Protein AF-A0A353XVS6-F1 (afdb_monomer)

Nearest PDB structures (foldseek):
  8j0t-assembly1_C  TM=9.785E-01  e=3.800E-05  Mycobacterium tuberculosis
  7jg6-assembly1_B  TM=9.728E-01  e=4.244E-05  Mycolicibacterium smegmatis
  7njp-assembly1_C  TM=9.784E-01  e=5.909E-05  Mycolicibacterium smegmatis MC2 155
  7njq-assembly1_C  TM=9.781E-01  e=9.187E-05  Mycolicibacterium smegmatis MC2 155
  7njs-assembly1_C  TM=9.776E-01  e=9.187E-05  Mycolicibacterium smegmatis MC2 155

Sequence (87 aa):
AGIRPAINAGLSVSRVGGAAQTKIIKKLGGGIRLALAQYRELAAFSQFASDLDDATRKQLERGKRVTELMKQGQYQPMSVAEMAASL

Structure (mmCIF, N/CA/C/O backbone):
data_AF-A0A353XVS6-F1
#
_entry.id   AF-A0A353XVS6-F1
#
loop_
_atom_site.group_PDB
_atom_site.id
_atom_site.type_symbol
_atom_site.label_atom_id
_atom_site.label_alt_id
_atom_site.label_comp_id
_atom_site.label_asym_id
_atom_site.label_entity_id
_atom_site.label_seq_id
_atom_site.pdbx_PDB_ins_code
_atom_site.Cartn_x
_atom_site.Cartn_y
_atom_site.Cartn_z
_atom_site.occupancy
_atom_site.B_iso_or_equiv
_atom_site.auth_seq_id
_atom_site.auth_comp_id
_atom_site.auth_asym_id
_atom_site.auth_atom_id
_atom_site.pdbx_PDB_model_num
ATOM 1 N N . ALA A 1 1 ? 2.210 14.082 -10.176 1.00 60.16 1 ALA A N 1
ATOM 2 C CA . ALA A 1 1 ? 2.075 13.805 -8.731 1.00 60.16 1 ALA A CA 1
ATOM 3 C C . ALA A 1 1 ? 0.620 14.022 -8.313 1.00 60.16 1 ALA A C 1
ATOM 5 O O . ALA A 1 1 ? 0.166 15.156 -8.306 1.00 60.16 1 ALA A O 1
ATOM 6 N N . GLY A 1 2 ? -0.126 12.943 -8.056 1.00 83.06 2 GLY A N 1
ATOM 7 C CA . GLY A 1 2 ? -1.566 12.971 -7.735 1.00 83.06 2 GLY A CA 1
ATOM 8 C C . GLY A 1 2 ? -1.948 11.990 -6.622 1.00 83.06 2 GLY A C 1
ATOM 9 O O . GLY A 1 2 ? -3.077 11.517 -6.572 1.00 83.06 2 GLY A O 1
ATOM 10 N N . ILE A 1 3 ? -0.981 11.626 -5.775 1.00 86.62 3 ILE A N 1
ATOM 11 C CA . ILE A 1 3 ? -1.179 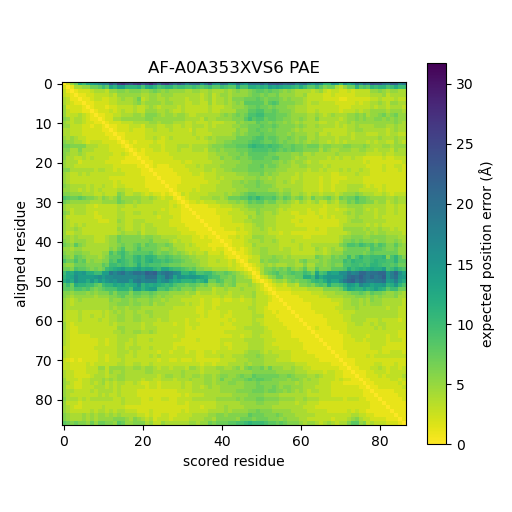10.717 -4.643 1.00 86.62 3 ILE A CA 1
ATOM 12 C C . ILE A 1 3 ? -1.501 11.577 -3.424 1.00 86.62 3 ILE A C 1
ATOM 14 O O . ILE A 1 3 ? -0.667 12.368 -2.977 1.00 86.62 3 ILE A O 1
ATOM 18 N N . ARG A 1 4 ? -2.732 11.459 -2.933 1.00 90.81 4 ARG A N 1
ATOM 19 C CA . ARG A 1 4 ? -3.226 12.141 -1.737 1.00 90.81 4 ARG A CA 1
ATOM 20 C C . ARG A 1 4 ? -3.988 11.107 -0.904 1.00 90.81 4 ARG A C 1
ATOM 22 O O . ARG A 1 4 ? -4.884 10.486 -1.473 1.00 90.81 4 ARG A O 1
ATOM 29 N N . PRO A 1 5 ? -3.647 10.903 0.379 1.00 91.12 5 PRO A N 1
ATOM 30 C CA . PRO A 1 5 ? -2.608 11.583 1.166 1.00 91.12 5 PRO A CA 1
ATOM 31 C C . PRO A 1 5 ? -1.170 11.285 0.695 1.00 91.12 5 PRO A C 1
ATOM 33 O O . PRO A 1 5 ? -0.878 10.200 0.201 1.00 91.12 5 PRO A O 1
ATOM 36 N N . ALA A 1 6 ? -0.254 12.248 0.845 1.00 90.75 6 ALA A N 1
ATOM 37 C CA . ALA A 1 6 ? 1.125 12.154 0.345 1.00 90.75 6 ALA A CA 1
ATOM 38 C C . ALA A 1 6 ? 2.049 11.356 1.292 1.00 90.75 6 ALA A C 1
ATOM 40 O O . ALA A 1 6 ? 3.036 11.876 1.811 1.00 90.75 6 ALA A O 1
ATOM 41 N N . ILE A 1 7 ? 1.712 10.089 1.542 1.00 88.44 7 ILE A N 1
ATOM 42 C CA . ILE A 1 7 ? 2.483 9.201 2.422 1.00 88.44 7 ILE A CA 1
ATOM 43 C C . ILE A 1 7 ? 3.583 8.483 1.641 1.00 88.44 7 ILE A C 1
ATOM 45 O O . ILE A 1 7 ? 3.361 7.925 0.567 1.00 88.44 7 ILE A O 1
ATOM 49 N N . ASN A 1 8 ? 4.785 8.448 2.217 1.00 86.12 8 ASN A N 1
ATOM 50 C CA . ASN A 1 8 ? 5.921 7.726 1.663 1.00 86.12 8 ASN A CA 1
ATOM 51 C C . ASN A 1 8 ? 6.112 6.381 2.381 1.00 86.12 8 ASN A C 1
ATOM 53 O O . ASN A 1 8 ? 6.851 6.303 3.356 1.00 86.12 8 ASN A O 1
ATOM 57 N N . ALA A 1 9 ? 5.500 5.311 1.869 1.00 82.88 9 ALA A N 1
ATOM 58 C CA . ALA A 1 9 ? 5.542 3.981 2.492 1.00 82.88 9 ALA A CA 1
ATOM 59 C C . ALA A 1 9 ? 6.958 3.383 2.680 1.00 82.88 9 ALA A C 1
ATOM 61 O O . ALA A 1 9 ? 7.137 2.519 3.540 1.00 82.88 9 ALA A O 1
ATOM 62 N N . GLY A 1 10 ? 7.952 3.832 1.901 1.00 81.25 10 GLY A N 1
ATOM 63 C CA . GLY A 1 10 ? 9.347 3.387 2.019 1.00 81.25 10 GLY A CA 1
ATOM 64 C C . GLY A 1 10 ? 10.111 4.062 3.163 1.00 81.25 10 GLY A C 1
ATOM 65 O O . GLY A 1 10 ? 10.925 3.419 3.815 1.00 81.25 10 GLY A O 1
ATOM 66 N N . LEU A 1 11 ? 9.816 5.337 3.446 1.00 86.81 11 LEU A N 1
ATOM 67 C CA . LEU A 1 11 ? 10.440 6.087 4.548 1.00 86.81 11 LEU A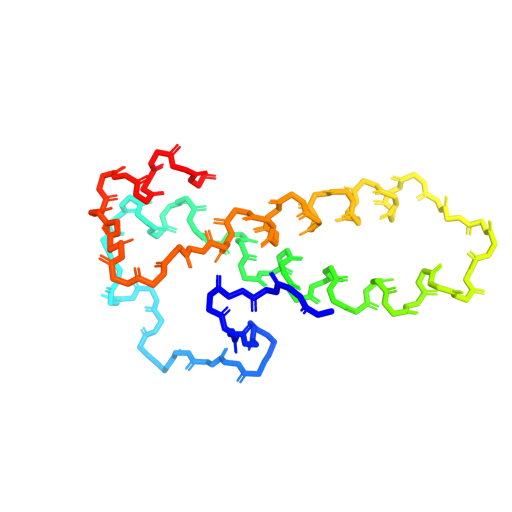 CA 1
ATOM 68 C C . LEU A 1 11 ? 9.627 6.026 5.847 1.00 86.81 11 LEU A C 1
ATOM 70 O O . LEU A 1 11 ? 10.181 6.135 6.937 1.00 86.81 11 LEU A O 1
ATOM 74 N N . SER A 1 12 ? 8.307 5.877 5.750 1.00 88.44 12 SER A N 1
ATOM 75 C CA . SER A 1 12 ? 7.421 5.813 6.908 1.00 88.44 12 SER A CA 1
ATOM 76 C C . SER A 1 12 ? 7.581 4.483 7.646 1.00 88.44 12 SER A C 1
ATOM 78 O O . SER A 1 12 ? 7.487 3.399 7.065 1.00 88.44 12 SER A O 1
ATOM 80 N N . VAL A 1 13 ? 7.781 4.562 8.963 1.00 89.75 13 VAL A N 1
ATOM 81 C CA . VAL A 1 13 ? 7.951 3.399 9.840 1.00 89.75 13 VAL A CA 1
ATOM 82 C C . VAL A 1 13 ? 7.034 3.527 11.050 1.00 89.75 13 VAL A C 1
ATOM 84 O O . VAL A 1 13 ? 6.907 4.601 11.631 1.00 89.75 13 VAL A O 1
ATOM 87 N N . SER A 1 14 ? 6.429 2.412 11.463 1.00 90.88 14 SER A N 1
ATOM 88 C CA . SER A 1 14 ? 5.769 2.291 12.765 1.00 90.88 14 SER A CA 1
ATOM 89 C C . SER A 1 14 ? 6.645 1.465 13.699 1.00 90.88 14 SER A C 1
ATOM 91 O O . SER A 1 14 ? 6.957 0.317 13.387 1.00 90.88 14 SER A O 1
ATOM 93 N N . ARG A 1 15 ? 7.025 2.038 14.848 1.00 93.44 15 ARG A N 1
ATOM 94 C CA . ARG A 1 15 ? 7.791 1.332 15.892 1.00 93.44 15 ARG A CA 1
ATOM 95 C C . ARG A 1 15 ? 6.948 0.295 16.642 1.00 93.44 15 ARG A C 1
ATOM 97 O O . ARG A 1 15 ? 7.489 -0.684 17.132 1.00 93.44 15 ARG A O 1
ATOM 104 N N . VAL A 1 16 ? 5.630 0.499 16.703 1.00 94.00 16 VAL A N 1
ATOM 105 C CA . VAL A 1 16 ? 4.676 -0.422 17.351 1.00 94.00 16 VAL A CA 1
ATOM 106 C C . VAL A 1 16 ? 4.296 -1.575 16.412 1.00 94.00 16 VAL A C 1
ATOM 108 O O . VAL A 1 16 ? 4.024 -2.694 16.846 1.00 94.00 16 VAL A O 1
ATOM 111 N N . GLY A 1 17 ? 4.289 -1.317 15.102 1.00 88.81 17 GLY A N 1
ATOM 112 C CA . GLY A 1 17 ? 3.991 -2.321 14.086 1.00 88.81 17 GLY A CA 1
ATOM 113 C C . GLY A 1 17 ? 2.562 -2.864 14.178 1.00 88.81 17 GLY A C 1
ATOM 114 O O . GLY A 1 17 ? 1.617 -2.147 14.508 1.00 88.81 17 GLY A O 1
ATOM 115 N N . GLY A 1 18 ? 2.400 -4.153 13.875 1.00 88.25 18 GLY A N 1
ATOM 116 C CA . GLY A 1 18 ? 1.092 -4.814 13.810 1.00 88.25 18 GLY A CA 1
ATOM 117 C C . GLY A 1 18 ? 0.373 -4.975 15.154 1.00 88.25 18 GLY A C 1
ATOM 118 O O . GLY A 1 18 ? -0.761 -5.443 15.160 1.00 88.25 18 GLY A O 1
ATOM 119 N N . ALA A 1 19 ? 0.997 -4.618 16.283 1.00 92.38 19 ALA A N 1
ATOM 120 C CA . ALA A 1 19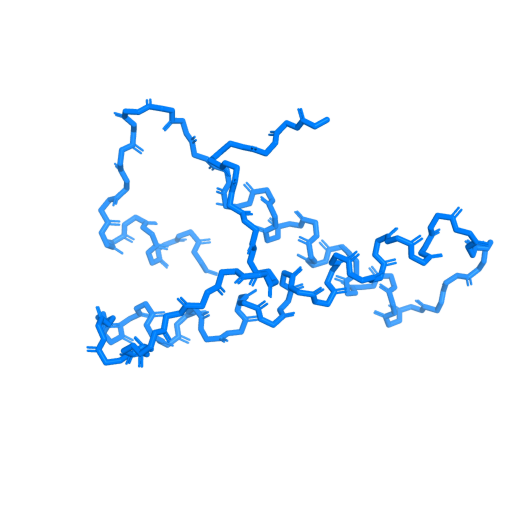 ? 0.336 -4.622 17.590 1.00 92.38 19 ALA A CA 1
ATOM 121 C C . ALA A 1 19 ? -0.715 -3.503 17.720 1.00 92.38 19 ALA A C 1
ATOM 123 O O . ALA A 1 19 ? -1.679 -3.660 18.459 1.00 92.38 19 ALA A O 1
ATOM 124 N N . ALA A 1 20 ? -0.571 -2.412 16.958 1.00 93.38 20 ALA A N 1
ATOM 125 C CA . ALA A 1 20 ? -1.542 -1.315 16.917 1.00 93.38 20 ALA A CA 1
ATOM 126 C C . ALA A 1 20 ? -2.718 -1.566 15.950 1.00 93.38 20 ALA A C 1
ATOM 128 O O . ALA A 1 20 ? -3.575 -0.702 15.786 1.00 93.38 20 ALA A O 1
ATOM 129 N N . GLN A 1 21 ? -2.745 -2.710 15.259 1.00 94.00 21 GLN A N 1
ATOM 130 C CA . GLN A 1 21 ? -3.734 -3.010 14.223 1.00 94.00 21 GLN A CA 1
ATOM 131 C C . GLN A 1 21 ? -4.795 -3.989 14.726 1.00 94.00 21 GLN A C 1
ATOM 133 O O . GLN A 1 21 ? -4.509 -4.918 15.483 1.00 94.00 21 GLN A O 1
ATOM 138 N N . THR A 1 22 ? -6.024 -3.837 14.231 1.00 95.12 22 THR A N 1
ATOM 139 C CA . THR A 1 22 ? -7.064 -4.855 14.410 1.00 95.12 22 THR A CA 1
ATOM 140 C C . THR A 1 22 ? -6.683 -6.131 13.654 1.00 95.12 22 THR A C 1
ATOM 142 O O . THR A 1 22 ? -5.947 -6.101 12.663 1.00 95.12 22 THR A O 1
ATOM 145 N N . LYS A 1 23 ? -7.200 -7.284 14.099 1.00 93.44 23 LYS A N 1
ATOM 146 C CA . LYS A 1 23 ? -6.845 -8.595 13.522 1.00 93.44 23 LYS A CA 1
ATOM 147 C C . LYS A 1 23 ? -7.090 -8.669 12.009 1.00 93.44 23 LYS A C 1
ATOM 149 O O . LYS A 1 23 ? -6.277 -9.251 11.296 1.00 93.44 23 LYS A O 1
ATOM 154 N N . ILE A 1 24 ? -8.182 -8.069 11.529 1.00 93.81 24 ILE A N 1
ATOM 155 C CA . ILE A 1 24 ? -8.547 -8.093 10.108 1.00 93.81 24 ILE A CA 1
ATOM 156 C C . ILE A 1 24 ? -7.575 -7.268 9.257 1.00 93.81 24 ILE A C 1
ATOM 158 O O . ILE A 1 24 ? -7.052 -7.775 8.269 1.00 93.81 24 ILE A O 1
ATOM 162 N N . ILE A 1 25 ? -7.224 -6.060 9.707 1.00 94.50 25 ILE A N 1
ATOM 163 C CA . ILE A 1 25 ? -6.260 -5.197 9.014 1.00 94.50 25 ILE A CA 1
ATOM 164 C C . ILE A 1 25 ? -4.866 -5.817 9.037 1.00 94.50 25 ILE A C 1
ATOM 166 O O . ILE A 1 25 ? -4.173 -5.795 8.027 1.00 94.50 25 ILE A O 1
ATOM 170 N N . LYS A 1 26 ? -4.469 -6.445 10.148 1.00 92.06 26 LYS A N 1
ATOM 171 C CA . LYS A 1 26 ? -3.190 -7.158 10.225 1.00 92.06 26 LYS A CA 1
ATOM 172 C C . LYS A 1 26 ? -3.110 -8.308 9.215 1.00 92.06 26 LYS A C 1
ATOM 174 O O . LYS A 1 26 ? -2.057 -8.521 8.619 1.00 92.06 26 LYS A O 1
ATOM 179 N N . LYS A 1 27 ? -4.211 -9.046 9.020 1.00 90.81 27 LYS A N 1
ATOM 180 C CA . LYS A 1 27 ? -4.277 -10.174 8.080 1.00 90.81 27 LYS A CA 1
ATOM 181 C C . LYS A 1 27 ? -4.228 -9.712 6.621 1.00 90.81 27 LYS A C 1
ATOM 183 O O . LYS A 1 27 ? -3.488 -10.301 5.842 1.00 90.81 27 LYS A O 1
ATOM 188 N N . LEU A 1 28 ? -4.988 -8.676 6.266 1.00 91.00 28 LEU A N 1
ATOM 189 C CA . LEU A 1 28 ? -5.097 -8.192 4.882 1.00 91.00 28 LEU A CA 1
ATOM 190 C C . LEU A 1 28 ? -3.938 -7.256 4.493 1.00 91.00 28 LEU A C 1
ATOM 192 O O . LEU A 1 28 ? -3.389 -7.342 3.400 1.00 91.00 28 LEU A O 1
ATOM 196 N N . GLY A 1 29 ? -3.493 -6.403 5.417 1.00 87.56 29 GLY A N 1
ATOM 197 C CA . GLY A 1 29 ? -2.512 -5.345 5.163 1.00 87.56 29 GLY A CA 1
ATOM 198 C C . GLY A 1 29 ? -1.040 -5.768 5.196 1.00 87.56 29 GLY A C 1
ATOM 199 O O . GLY A 1 29 ? -0.176 -4.980 4.808 1.00 87.56 29 GLY A O 1
ATOM 200 N N . GLY A 1 30 ? -0.721 -6.992 5.630 1.00 84.69 30 GLY A N 1
ATOM 201 C CA . GLY A 1 30 ? 0.665 -7.436 5.842 1.00 84.69 30 GLY A CA 1
ATOM 202 C C . GLY A 1 30 ? 1.564 -7.340 4.600 1.00 84.69 30 GLY A C 1
ATOM 203 O O . GLY A 1 30 ? 2.728 -6.960 4.709 1.00 84.69 30 GLY A O 1
ATOM 204 N N . GLY A 1 31 ? 1.025 -7.624 3.409 1.00 86.00 31 GLY A N 1
ATOM 205 C CA . GLY A 1 31 ? 1.782 -7.585 2.149 1.00 86.00 31 GLY A CA 1
ATOM 206 C C . GLY A 1 31 ? 1.834 -6.214 1.464 1.00 86.00 31 GLY A C 1
ATOM 207 O O . GLY A 1 31 ? 2.630 -6.013 0.548 1.00 86.00 31 GLY A O 1
ATOM 208 N N . ILE A 1 32 ? 1.006 -5.261 1.895 1.00 88.81 32 ILE A N 1
ATOM 209 C CA . ILE A 1 32 ? 0.800 -3.988 1.186 1.00 88.81 32 ILE A CA 1
ATOM 210 C C . ILE A 1 32 ? 2.032 -3.095 1.273 1.00 88.81 32 ILE A C 1
ATOM 212 O O . ILE A 1 32 ? 2.460 -2.529 0.269 1.00 88.81 32 ILE A O 1
ATOM 216 N N . ARG A 1 33 ? 2.651 -3.013 2.456 1.00 85.94 33 ARG A N 1
ATOM 217 C CA . ARG A 1 33 ? 3.865 -2.210 2.649 1.00 85.94 33 ARG A CA 1
ATOM 218 C C . ARG A 1 33 ? 4.999 -2.677 1.738 1.00 85.94 33 ARG A C 1
ATOM 220 O O . ARG A 1 33 ? 5.658 -1.848 1.119 1.00 85.94 33 ARG A O 1
ATOM 227 N N . LEU A 1 34 ? 5.204 -3.992 1.653 1.00 86.12 34 LEU A N 1
ATOM 228 C CA . LEU A 1 34 ? 6.244 -4.575 0.810 1.00 86.12 34 LEU A CA 1
ATOM 229 C C . LEU A 1 34 ? 5.969 -4.295 -0.671 1.00 86.12 34 LEU A C 1
ATOM 231 O O . LEU A 1 34 ? 6.866 -3.851 -1.381 1.00 86.12 34 LEU A O 1
ATOM 235 N N . ALA A 1 35 ? 4.721 -4.477 -1.112 1.00 86.94 35 ALA A N 1
ATOM 236 C CA . ALA A 1 35 ? 4.323 -4.211 -2.490 1.00 86.94 35 ALA A CA 1
ATOM 237 C C . ALA A 1 35 ? 4.523 -2.736 -2.885 1.00 86.94 35 ALA A C 1
ATOM 239 O O . ALA A 1 35 ? 5.031 -2.462 -3.968 1.00 86.94 35 ALA A O 1
ATOM 240 N N . LEU A 1 36 ? 4.174 -1.788 -2.006 1.00 88.62 36 LEU A N 1
ATOM 241 C CA . LEU A 1 36 ? 4.373 -0.354 -2.252 1.00 88.62 36 LEU A CA 1
ATOM 242 C C . LEU A 1 36 ? 5.856 0.040 -2.290 1.00 88.62 36 LEU A C 1
ATOM 244 O O . LEU A 1 36 ? 6.241 0.871 -3.111 1.00 88.62 36 LEU A O 1
ATOM 248 N N . ALA A 1 37 ? 6.686 -0.546 -1.421 1.00 85.94 37 ALA A N 1
ATOM 249 C CA . ALA A 1 37 ? 8.127 -0.299 -1.417 1.00 85.94 37 ALA A CA 1
ATOM 250 C C . ALA A 1 37 ? 8.783 -0.813 -2.709 1.00 85.94 37 ALA A C 1
ATOM 252 O O . ALA A 1 37 ? 9.431 -0.042 -3.415 1.00 85.94 37 ALA A O 1
ATOM 253 N N . GLN A 1 38 ? 8.519 -2.073 -3.069 1.00 85.00 38 GLN A N 1
ATOM 254 C CA . GLN A 1 38 ? 9.039 -2.693 -4.291 1.00 85.00 38 GLN A CA 1
ATOM 255 C C . GLN A 1 38 ? 8.555 -1.977 -5.553 1.00 85.00 38 GLN A C 1
ATOM 257 O O . GLN A 1 38 ? 9.335 -1.750 -6.472 1.00 85.00 38 GLN A O 1
ATOM 262 N N . TYR A 1 39 ? 7.279 -1.576 -5.596 1.00 89.38 39 TYR A N 1
ATOM 263 C CA . TYR A 1 39 ? 6.740 -0.811 -6.718 1.00 89.38 39 TYR A CA 1
ATOM 264 C C . TYR A 1 39 ? 7.513 0.478 -6.948 1.00 89.38 39 TYR A C 1
ATOM 266 O O . TYR A 1 39 ? 7.804 0.818 -8.087 1.00 89.38 39 TYR A O 1
ATOM 274 N N . ARG A 1 40 ? 7.851 1.200 -5.878 1.00 84.25 40 ARG A N 1
ATOM 275 C CA . ARG A 1 40 ? 8.550 2.474 -6.000 1.00 84.25 40 ARG A CA 1
ATOM 276 C C . ARG A 1 40 ? 9.961 2.305 -6.554 1.00 84.25 40 ARG A C 1
ATOM 278 O O . ARG A 1 40 ? 10.372 3.117 -7.378 1.00 84.25 40 ARG A O 1
ATOM 285 N N . GLU A 1 41 ? 10.675 1.277 -6.105 1.00 82.25 41 GLU A N 1
ATOM 286 C CA . GLU A 1 41 ? 12.001 0.947 -6.629 1.00 82.25 41 GLU A CA 1
ATOM 287 C C . GLU A 1 41 ? 11.899 0.559 -8.107 1.00 82.25 41 GLU A C 1
ATOM 289 O O . GLU A 1 41 ? 12.502 1.209 -8.960 1.00 82.25 41 GLU A O 1
ATOM 294 N N . LEU A 1 42 ? 11.045 -0.414 -8.436 1.00 85.38 42 LEU A N 1
ATOM 295 C CA . LEU A 1 42 ? 10.874 -0.902 -9.805 1.00 85.38 42 LEU A CA 1
ATOM 296 C C . LEU A 1 42 ? 10.341 0.166 -10.762 1.00 85.38 42 LEU A C 1
ATOM 298 O O . LEU A 1 42 ? 10.764 0.209 -11.911 1.00 85.38 42 LEU A O 1
ATOM 302 N N . ALA A 1 43 ? 9.442 1.046 -10.317 1.00 84.81 43 ALA A N 1
ATOM 303 C CA . ALA A 1 43 ? 8.889 2.105 -11.155 1.00 84.81 43 ALA A CA 1
ATOM 304 C C . ALA A 1 43 ? 9.981 3.068 -11.636 1.00 84.81 43 ALA A C 1
ATOM 306 O O . ALA A 1 43 ? 9.936 3.500 -12.784 1.00 84.81 43 ALA A O 1
ATOM 307 N N . ALA A 1 44 ? 10.982 3.362 -10.798 1.00 82.00 44 ALA A N 1
ATOM 308 C CA . ALA A 1 44 ? 12.123 4.179 -11.197 1.00 82.00 44 ALA A CA 1
ATOM 309 C C . ALA A 1 44 ? 13.011 3.454 -12.224 1.00 82.00 44 ALA A C 1
ATOM 311 O O . ALA A 1 44 ? 13.373 4.047 -13.234 1.00 82.00 44 ALA A O 1
ATOM 312 N N . PHE A 1 45 ? 13.303 2.165 -12.021 1.00 79.44 45 PHE A N 1
ATOM 313 C CA . PHE A 1 45 ? 14.114 1.373 -12.959 1.00 79.44 45 PHE A CA 1
ATOM 314 C C . PHE A 1 45 ? 13.410 1.117 -14.299 1.00 79.44 45 PHE A C 1
ATOM 316 O O . PHE A 1 45 ? 14.035 1.186 -15.354 1.00 79.44 45 PHE A O 1
ATOM 323 N N . SER A 1 46 ? 12.096 0.886 -14.271 1.00 83.06 46 SER A N 1
ATOM 324 C CA . SER A 1 46 ? 11.278 0.614 -15.459 1.00 83.06 46 SER A CA 1
ATOM 325 C C . SER A 1 46 ? 11.228 1.771 -16.457 1.00 83.06 46 SER A C 1
ATOM 327 O O . SER A 1 46 ? 10.949 1.548 -17.627 1.00 83.06 46 SER A O 1
ATOM 329 N N . GLN A 1 47 ? 11.532 2.999 -16.022 1.00 80.62 47 GLN A N 1
ATOM 330 C CA . GLN A 1 47 ? 11.612 4.162 -16.912 1.00 80.62 47 GLN A CA 1
ATOM 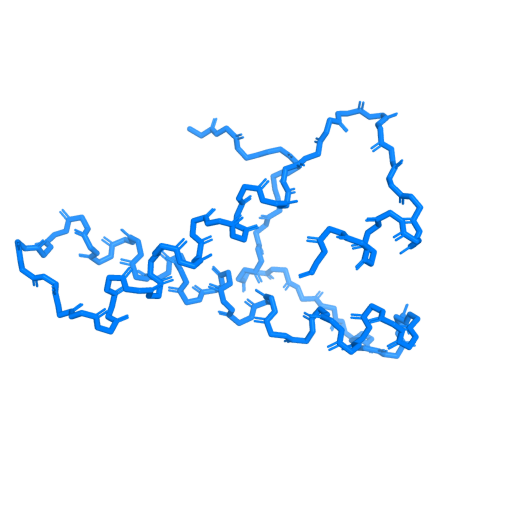331 C C . GLN A 1 47 ? 12.836 4.116 -17.836 1.00 80.62 47 GLN A C 1
ATOM 333 O O . GLN A 1 47 ? 12.853 4.806 -18.851 1.00 80.62 47 GLN A O 1
ATOM 338 N N . PHE A 1 48 ? 13.841 3.306 -17.495 1.00 80.38 48 PHE A N 1
ATOM 339 C CA . PHE A 1 48 ? 15.094 3.181 -18.238 1.00 80.38 48 PHE A CA 1
ATOM 340 C C . PHE A 1 48 ? 15.236 1.840 -18.969 1.00 80.38 48 PHE A C 1
ATOM 342 O O . PHE A 1 48 ? 16.158 1.678 -19.765 1.00 80.38 48 PHE A O 1
ATOM 349 N N . ALA A 1 49 ? 14.348 0.877 -18.709 1.00 75.94 49 ALA A N 1
ATOM 350 C CA . ALA A 1 49 ? 14.392 -0.451 -19.310 1.00 75.94 49 ALA A CA 1
ATOM 351 C C . ALA A 1 49 ? 13.433 -0.537 -20.505 1.00 75.94 49 ALA A C 1
ATOM 353 O O . ALA A 1 49 ? 12.238 -0.282 -20.370 1.00 75.94 49 ALA A O 1
ATOM 354 N N . SER A 1 50 ? 13.953 -0.917 -21.673 1.00 72.94 50 SER A N 1
ATOM 355 C CA . SER A 1 50 ? 13.154 -1.114 -22.890 1.00 72.94 50 SER A CA 1
ATOM 356 C C . SER A 1 50 ? 12.386 -2.435 -22.893 1.00 72.94 50 SER A C 1
ATOM 358 O O . SER A 1 50 ? 11.312 -2.503 -23.483 1.00 72.94 50 SER A O 1
ATOM 360 N N . ASP A 1 51 ? 12.914 -3.459 -22.220 1.00 79.31 51 ASP A N 1
ATOM 361 C CA . ASP A 1 51 ? 12.280 -4.769 -22.108 1.00 79.31 51 ASP A CA 1
ATOM 362 C C . ASP A 1 51 ? 12.234 -5.203 -20.643 1.00 79.31 51 ASP A C 1
ATOM 364 O O . ASP A 1 51 ? 13.258 -5.286 -19.963 1.00 79.31 51 ASP A O 1
ATOM 368 N N . LEU A 1 52 ? 11.020 -5.433 -20.148 1.00 81.56 52 LEU A N 1
ATOM 369 C CA . LEU A 1 52 ? 10.760 -5.909 -18.794 1.00 81.56 52 LEU A CA 1
ATOM 370 C C . LEU A 1 52 ? 10.222 -7.327 -18.887 1.00 81.56 52 LEU A C 1
ATOM 372 O O . LEU A 1 52 ? 9.267 -7.584 -19.626 1.00 81.56 52 LEU A O 1
ATOM 376 N N . ASP A 1 53 ? 10.793 -8.218 -18.088 1.00 87.62 53 ASP A N 1
ATOM 377 C CA . ASP A 1 53 ? 10.293 -9.573 -17.936 1.00 87.62 53 ASP A CA 1
ATOM 378 C C . ASP A 1 53 ? 8.885 -9.579 -17.311 1.00 87.62 53 ASP A C 1
ATOM 380 O O . ASP A 1 53 ? 8.452 -8.650 -16.613 1.00 87.62 53 ASP A O 1
ATOM 384 N N . ASP A 1 54 ? 8.142 -10.658 -17.554 1.00 87.88 54 ASP A N 1
ATOM 385 C CA . ASP A 1 54 ? 6.746 -10.770 -17.129 1.00 87.88 54 ASP A CA 1
ATOM 386 C C . ASP A 1 54 ? 6.559 -10.677 -15.611 1.00 87.88 54 ASP A C 1
ATOM 388 O O . ASP A 1 54 ? 5.508 -10.216 -15.146 1.00 87.88 54 ASP A O 1
ATOM 392 N N . ALA A 1 55 ? 7.549 -11.103 -14.820 1.00 88.19 55 ALA A N 1
ATOM 393 C CA . ALA A 1 55 ? 7.468 -11.016 -13.367 1.00 88.19 55 ALA A CA 1
ATOM 394 C C . ALA A 1 55 ? 7.527 -9.553 -12.909 1.00 88.19 55 ALA A C 1
ATOM 396 O O . ALA A 1 55 ? 6.644 -9.113 -12.162 1.00 88.19 55 ALA A O 1
ATOM 397 N N . THR A 1 56 ? 8.477 -8.773 -13.433 1.00 86.81 56 THR A N 1
ATOM 398 C CA . THR A 1 56 ? 8.583 -7.335 -13.147 1.00 86.81 56 THR A CA 1
ATOM 399 C C . THR A 1 56 ? 7.346 -6.575 -13.619 1.00 86.81 56 THR A C 1
ATOM 401 O O . THR A 1 56 ? 6.802 -5.753 -12.876 1.00 86.81 56 THR A O 1
ATOM 404 N N . ARG A 1 57 ? 6.815 -6.899 -14.807 1.00 86.56 57 ARG A N 1
ATOM 405 C CA . ARG A 1 57 ? 5.570 -6.299 -15.316 1.00 86.56 57 ARG A CA 1
ATOM 406 C C . ARG A 1 57 ? 4.391 -6.543 -14.371 1.00 86.56 57 ARG A C 1
ATOM 408 O O . ARG A 1 57 ? 3.671 -5.607 -14.023 1.00 86.56 57 ARG A O 1
ATOM 415 N N . LYS A 1 58 ? 4.201 -7.784 -13.909 1.00 89.88 58 LY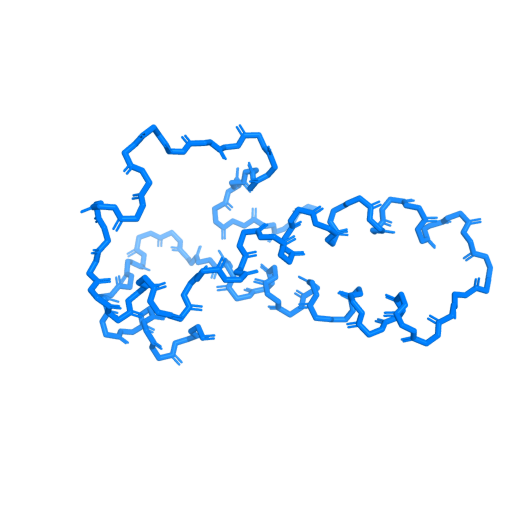S A N 1
ATOM 416 C CA . LYS A 1 58 ? 3.131 -8.132 -12.955 1.00 89.88 58 LYS A CA 1
ATOM 417 C C . LYS A 1 58 ? 3.288 -7.395 -11.626 1.00 89.88 58 LYS A C 1
ATOM 419 O O . LYS A 1 58 ? 2.293 -6.969 -11.037 1.00 89.88 58 LYS A O 1
ATOM 424 N N . GLN A 1 59 ? 4.520 -7.231 -11.154 1.00 88.00 59 GLN A N 1
ATOM 425 C CA . GLN A 1 59 ? 4.809 -6.536 -9.904 1.00 88.00 59 GLN A CA 1
ATOM 426 C C . GLN A 1 59 ? 4.539 -5.030 -10.005 1.00 88.00 59 GLN A C 1
ATOM 428 O O . GLN A 1 59 ? 3.936 -4.459 -9.093 1.00 88.00 59 GLN A O 1
ATOM 433 N N . LEU A 1 60 ? 4.890 -4.407 -11.134 1.00 89.44 60 LEU A N 1
ATOM 434 C CA . LEU A 1 60 ? 4.566 -3.011 -11.429 1.00 89.44 60 LEU A CA 1
ATOM 435 C C . LEU A 1 60 ? 3.055 -2.778 -11.494 1.00 89.44 60 LEU A C 1
ATOM 437 O O . LEU A 1 60 ? 2.544 -1.870 -10.842 1.00 89.44 60 LEU A O 1
ATOM 441 N N . GLU A 1 61 ? 2.323 -3.632 -12.209 1.00 89.94 61 GLU A N 1
ATOM 442 C CA . GLU A 1 61 ? 0.864 -3.532 -12.309 1.00 89.94 61 GLU A CA 1
ATOM 443 C C . GLU A 1 61 ? 0.177 -3.690 -10.949 1.00 89.94 61 GLU A C 1
ATOM 445 O O . GLU A 1 61 ? -0.714 -2.912 -10.591 1.00 89.94 61 GLU A O 1
ATOM 450 N N . ARG A 1 62 ? 0.627 -4.653 -10.136 1.00 90.06 62 ARG A N 1
ATOM 451 C CA . ARG A 1 62 ? 0.135 -4.811 -8.764 1.00 90.06 62 ARG A CA 1
ATOM 452 C C . ARG A 1 62 ? 0.422 -3.564 -7.934 1.00 90.06 62 ARG A C 1
ATOM 454 O O . ARG A 1 62 ? -0.478 -3.049 -7.275 1.00 90.06 62 ARG A O 1
ATOM 461 N N . GLY A 1 63 ? 1.654 -3.072 -7.977 1.00 90.31 63 GLY A N 1
ATOM 462 C CA . GLY A 1 63 ? 2.083 -1.885 -7.249 1.00 90.31 63 GLY A CA 1
ATOM 463 C C . GLY A 1 63 ? 1.292 -0.630 -7.609 1.00 90.31 63 GLY A C 1
ATOM 464 O O . GLY A 1 63 ? 0.879 0.119 -6.722 1.00 90.31 63 GLY A O 1
ATOM 465 N N . LYS A 1 64 ? 0.989 -0.452 -8.897 1.00 90.06 64 LYS A N 1
ATOM 466 C CA . LYS A 1 64 ? 0.139 0.627 -9.402 1.00 90.06 64 LYS A CA 1
ATOM 467 C C . LYS A 1 64 ? -1.274 0.547 -8.826 1.00 90.06 64 LYS A C 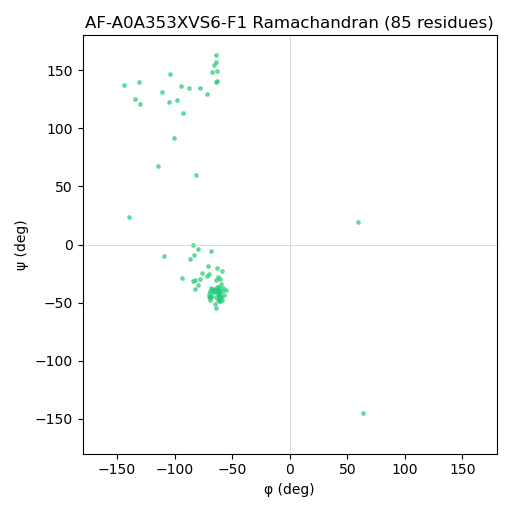1
ATOM 469 O O . LYS A 1 64 ? -1.758 1.539 -8.292 1.00 90.06 64 LYS A O 1
ATOM 474 N N . ARG A 1 65 ? -1.911 -0.632 -8.852 1.00 91.06 65 ARG A N 1
ATOM 475 C CA . ARG A 1 65 ? -3.259 -0.832 -8.279 1.00 91.06 65 ARG A CA 1
ATOM 476 C C . ARG A 1 65 ? -3.297 -0.559 -6.779 1.00 91.06 65 ARG A C 1
ATOM 478 O O . ARG A 1 65 ? -4.180 0.152 -6.315 1.00 91.06 65 ARG A O 1
ATOM 485 N N . VAL A 1 66 ? -2.317 -1.071 -6.035 1.00 90.94 66 VAL A N 1
ATOM 486 C CA . VAL A 1 66 ? -2.217 -0.816 -4.591 1.00 90.94 66 VAL A CA 1
ATOM 487 C C . VAL A 1 66 ? -1.995 0.675 -4.320 1.00 90.94 66 VAL A C 1
ATOM 489 O O . VAL A 1 66 ? -2.596 1.221 -3.406 1.00 90.94 66 VAL A O 1
ATOM 492 N N . THR A 1 67 ? -1.190 1.363 -5.134 1.00 90.88 67 THR A N 1
ATOM 493 C CA . THR A 1 67 ? -0.965 2.813 -4.997 1.00 90.88 67 THR A CA 1
ATOM 494 C C . THR A 1 67 ? -2.247 3.617 -5.214 1.00 90.88 67 THR A C 1
ATOM 496 O O . THR A 1 67 ? -2.494 4.572 -4.481 1.00 90.88 67 THR A O 1
ATOM 499 N N . GLU A 1 68 ? -3.075 3.233 -6.187 1.00 90.94 68 GLU A N 1
ATOM 500 C CA . GLU A 1 68 ? -4.384 3.860 -6.398 1.00 90.94 68 GLU A CA 1
ATOM 501 C C . GLU A 1 68 ? -5.335 3.604 -5.226 1.00 90.94 68 GLU A C 1
ATOM 503 O O . GLU A 1 68 ? -6.023 4.525 -4.795 1.00 90.94 68 GLU A O 1
ATOM 508 N N . LEU A 1 69 ? -5.310 2.400 -4.647 1.00 91.00 69 LEU A N 1
ATOM 509 C CA . LEU A 1 69 ? -6.137 2.046 -3.492 1.00 91.00 69 LEU A CA 1
ATOM 510 C C . LEU A 1 69 ? -5.835 2.884 -2.242 1.00 91.00 69 LEU A C 1
ATOM 512 O O . LEU A 1 69 ? -6.702 3.080 -1.398 1.00 91.00 69 LEU A O 1
ATOM 516 N N . MET 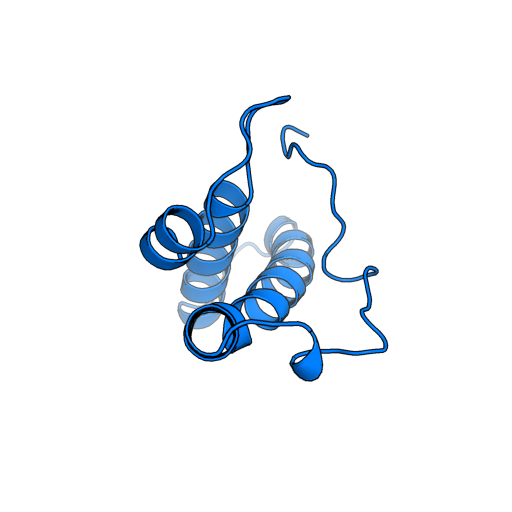A 1 70 ? -4.600 3.376 -2.115 1.00 90.56 70 MET A N 1
ATOM 517 C CA . MET A 1 70 ? -4.177 4.225 -0.996 1.00 90.56 70 MET A CA 1
ATOM 518 C C . MET A 1 70 ? -4.602 5.692 -1.153 1.00 90.56 70 MET A C 1
ATOM 520 O O . MET A 1 70 ? -4.336 6.502 -0.261 1.00 90.56 70 MET A O 1
ATOM 524 N N . LYS A 1 71 ? -5.216 6.073 -2.279 1.00 92.25 71 LYS A N 1
ATOM 525 C CA . LYS A 1 71 ? -5.725 7.432 -2.457 1.00 92.25 71 LYS A CA 1
ATOM 526 C C . LYS A 1 71 ? -7.035 7.596 -1.709 1.00 92.25 71 LYS A C 1
ATOM 528 O O . LYS A 1 71 ? -7.940 6.778 -1.816 1.00 92.25 71 LYS A O 1
ATOM 533 N N . GLN A 1 72 ? -7.145 8.706 -0.996 1.00 93.50 72 GLN A N 1
ATOM 534 C CA . GLN A 1 72 ? -8.312 9.013 -0.190 1.00 93.50 72 GLN A CA 1
ATOM 535 C C . GLN A 1 72 ? -8.600 10.510 -0.240 1.00 93.50 72 GLN A C 1
ATOM 537 O O . GLN A 1 72 ? -7.688 11.341 -0.164 1.00 93.50 72 GLN A O 1
ATOM 542 N N . GLY A 1 73 ? -9.882 10.849 -0.383 1.00 93.50 73 GLY A N 1
ATOM 543 C CA . GLY A 1 73 ? -10.355 12.225 -0.352 1.00 93.50 73 GLY A CA 1
ATOM 544 C C . GLY A 1 73 ? -10.100 12.884 1.003 1.00 93.50 73 GLY A C 1
ATOM 545 O O . GLY A 1 73 ? -10.104 12.239 2.054 1.00 93.50 73 GLY A O 1
ATOM 546 N N . GLN A 1 74 ? -9.884 14.198 0.989 1.00 94.06 74 GLN A N 1
ATOM 547 C CA . GLN A 1 74 ? -9.769 14.967 2.225 1.00 94.06 74 GLN A CA 1
ATOM 548 C C . GLN A 1 74 ? -11.100 14.932 2.987 1.00 94.06 74 GLN A C 1
ATOM 550 O O . GLN A 1 74 ? -12.162 15.030 2.379 1.00 94.06 74 GLN A O 1
ATOM 555 N N . TYR A 1 75 ? -11.032 14.799 4.315 1.00 95.62 75 TYR A N 1
ATOM 556 C CA . TYR A 1 75 ? -12.200 14.716 5.208 1.00 95.62 75 TYR A CA 1
ATOM 557 C C . TYR A 1 75 ? -13.157 13.546 4.931 1.00 95.62 75 TYR A C 1
ATOM 559 O O . TYR A 1 75 ? -14.288 13.558 5.405 1.00 95.62 75 TYR A O 1
ATOM 567 N N . GLN A 1 76 ? -12.703 12.514 4.220 1.00 94.62 76 GLN A N 1
ATOM 568 C CA . GLN A 1 76 ? -13.480 11.301 3.956 1.00 94.62 76 GLN A CA 1
ATOM 569 C C . GLN A 1 76 ? -12.825 10.099 4.647 1.00 94.62 76 GLN A C 1
ATOM 571 O O . GLN A 1 76 ? -12.238 9.262 3.963 1.00 94.62 76 GLN A O 1
ATOM 576 N N . PRO A 1 77 ? -12.809 10.030 5.994 1.00 94.69 77 PRO A N 1
ATOM 577 C CA . PRO A 1 77 ? -12.223 8.898 6.705 1.00 94.69 77 PRO A CA 1
ATOM 578 C C . PRO A 1 77 ? -12.982 7.608 6.382 1.00 94.69 77 PRO A C 1
ATOM 580 O O . PRO A 1 77 ? -14.206 7.609 6.320 1.00 94.69 77 PRO A O 1
ATOM 583 N N . MET A 1 78 ? -12.250 6.507 6.221 1.00 94.06 78 MET A N 1
ATOM 584 C CA . MET A 1 78 ? -12.835 5.174 6.091 1.00 94.06 78 MET A CA 1
ATOM 585 C C . MET A 1 78 ? -12.867 4.498 7.461 1.00 94.06 78 MET A C 1
ATOM 587 O O . MET A 1 78 ? -11.889 4.528 8.214 1.00 94.06 78 MET A O 1
ATOM 591 N N . SER A 1 79 ? -13.984 3.858 7.781 1.00 96.44 79 SER A N 1
ATOM 592 C CA . SER A 1 79 ? -14.091 2.950 8.917 1.00 96.44 79 SER A CA 1
ATOM 593 C C . SER A 1 79 ? -13.181 1.729 8.734 1.00 96.44 79 SER A C 1
ATOM 595 O O . SER A 1 79 ? -12.739 1.400 7.632 1.00 96.44 79 SER A O 1
ATOM 597 N N . VAL A 1 80 ? -12.915 0.996 9.819 1.00 93.88 80 VAL A N 1
ATOM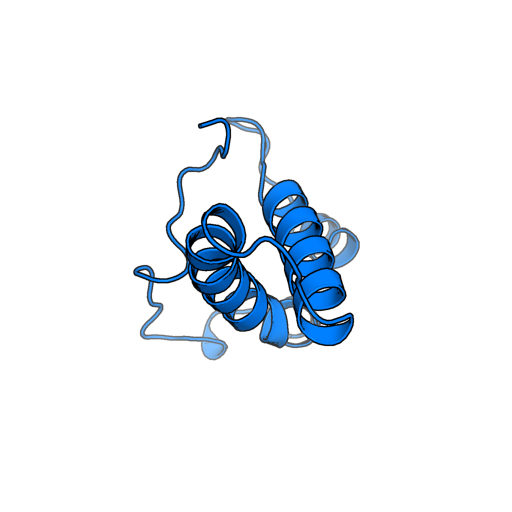 598 C CA . VAL A 1 80 ? -12.112 -0.240 9.753 1.00 93.88 80 VAL A CA 1
ATOM 599 C C . VAL A 1 80 ? -12.746 -1.283 8.828 1.00 93.88 80 VAL A C 1
ATOM 601 O O . VAL A 1 80 ? -12.019 -2.015 8.163 1.00 93.88 80 VAL A O 1
ATOM 604 N N . ALA A 1 81 ? -14.079 -1.340 8.766 1.00 94.50 81 ALA A N 1
ATOM 605 C CA . ALA A 1 81 ? -14.797 -2.247 7.878 1.00 94.50 81 ALA A CA 1
ATOM 606 C C . ALA A 1 81 ? -14.618 -1.857 6.404 1.00 94.50 81 ALA A C 1
ATOM 608 O O . ALA A 1 81 ? -14.297 -2.714 5.587 1.00 94.50 81 ALA A O 1
ATOM 609 N N . GLU A 1 82 ? -14.749 -0.570 6.076 1.00 94.38 82 GLU A N 1
ATOM 610 C CA . GLU A 1 82 ? -14.539 -0.072 4.711 1.00 94.38 82 GLU A CA 1
ATOM 611 C C . GLU A 1 82 ? -13.086 -0.247 4.268 1.00 94.38 82 GLU A C 1
ATOM 613 O O . GLU A 1 82 ? -12.839 -0.679 3.146 1.00 94.38 82 GLU A O 1
ATOM 618 N N . MET A 1 83 ? -12.121 0.022 5.156 1.00 91.81 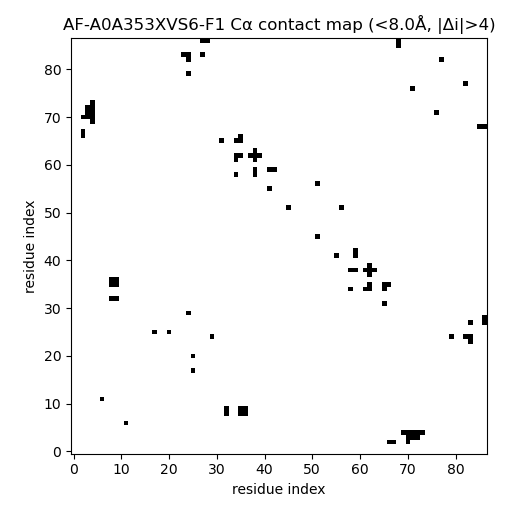83 MET A N 1
ATOM 619 C CA . MET A 1 83 ? -10.711 -0.261 4.881 1.00 91.81 83 MET A CA 1
ATOM 620 C C . MET A 1 83 ? -10.490 -1.755 4.643 1.00 91.81 83 MET A C 1
ATOM 622 O O . MET A 1 83 ? -9.822 -2.132 3.697 1.00 91.81 83 MET A O 1
ATOM 626 N N . ALA A 1 84 ? -11.058 -2.636 5.466 1.00 91.62 84 ALA A N 1
ATOM 627 C CA . ALA A 1 84 ? -10.905 -4.074 5.263 1.00 91.62 84 ALA A CA 1
ATOM 628 C C . ALA A 1 84 ? -11.546 -4.569 3.955 1.00 91.62 84 ALA A C 1
ATOM 630 O O . ALA A 1 84 ? -11.063 -5.539 3.389 1.00 91.62 84 ALA A O 1
ATOM 631 N N . ALA A 1 85 ? -12.616 -3.926 3.484 1.00 91.81 85 ALA A N 1
ATOM 632 C CA . ALA A 1 85 ? -13.263 -4.274 2.223 1.00 91.81 85 ALA A CA 1
ATOM 633 C C . ALA A 1 85 ? -12.486 -3.782 0.991 1.00 91.81 85 ALA A C 1
ATOM 635 O O . ALA A 1 85 ? -12.652 -4.347 -0.088 1.00 91.81 85 ALA A O 1
ATOM 636 N N . SER A 1 86 ? -11.667 -2.733 1.129 1.00 88.12 86 SER A N 1
ATOM 637 C CA . SER A 1 86 ? -10.856 -2.222 0.024 1.00 88.12 86 SER A CA 1
ATOM 638 C C . SER A 1 86 ? -9.534 -2.976 -0.157 1.00 88.12 86 SER A C 1
ATOM 640 O O . SER A 1 86 ? -9.059 -3.065 -1.285 1.00 88.12 86 SER A O 1
ATOM 642 N N . LEU A 1 87 ? -8.936 -3.504 0.917 1.00 83.88 87 LEU A N 1
ATOM 643 C CA . LEU A 1 87 ? -7.624 -4.179 0.910 1.00 83.88 87 LEU A CA 1
ATOM 644 C C . LEU A 1 87 ? -7.677 -5.611 0.359 1.00 83.88 87 LEU A C 1
ATOM 646 O O . LEU A 1 87 ? -6.751 -5.949 -0.415 1.00 83.88 87 LEU A O 1
#

Foldseek 3Di:
DPQPPPDDLQPDDDPCPCVPDDPLCCVPVVCLSVLLNLLVVLVVVVVVDPDDDPVSVVSNVSNVLSSVLNGDDPPGDDDPVRNSVSD

Solvent-accessible surface area (backbone atoms only — not comparable to full-atom values): 5428 Å² total; per-residue (Å²): 142,87,67,37,65,82,72,54,66,75,80,60,79,65,95,70,49,69,78,81,46,55,72,66,50,46,67,60,49,65,60,51,55,57,40,50,35,51,24,57,56,47,56,62,53,53,76,76,49,94,76,74,55,70,66,60,50,53,47,44,54,50,21,52,55,53,56,58,68,61,46,50,63,86,97,55,83,72,52,72,66,58,49,58,72,71,99

Mean predicted aligned error: 4.41 Å

Radius of gyration: 14.46 Å; Cα contacts (8 Å, |Δi|>4): 52; chains: 1; bounding box: 30×26×40 Å

Secondary structure (DSSP, 8-state):
---SS---TTT---SSGGGGS-HHHHHHHTTHHHHHHHHHHHHHHHTT-S---HHHHHHHHHHHHHHHHT---TT-PPPHHHHHHH-

pLDDT: mean 88.37, std 5.58, range [60.16, 96.44]